Protein AF-A0A1E3XC35-F1 (afdb_monomer_lite)

Foldseek 3Di:
DCLVVPLVVLVVVCVVVVHDSVVSLVVLLVVLVVVLVVLVVVLVVLVVVLVVDDPVSNVVSVVVNVVSVVVNVVSVVNNVSSDPPVPPPPPPADPQLVVQLLPQQLQVQDPDGADVQWDFDLQDPDGPDGQWGADPQWIAGPPPGDIDHSLVSNCSNVVDDSSVSSVVRRD

InterPro domains:
  IPR002694 Zinc finger, CHC2-type [PF01807] (119-169)
  IPR002694 Zinc finger, CHC2-type [SM00400] (127-170)
  IPR036977 DNA Primase, CHC2-type zinc finger [G3DSA:3.90.580.10] (62-171)

pLDDT: mean 87.91, std 12.1, range [43.69, 97.62]

Structure (mmCIF, N/CA/C/O backbone):
data_AF-A0A1E3XC35-F1
#
_entry.id   AF-A0A1E3XC35-F1
#
loop_
_atom_site.group_PDB
_atom_site.id
_atom_site.type_symbol
_atom_site.label_atom_id
_atom_site.label_alt_id
_atom_site.label_comp_id
_atom_site.label_asym_id
_atom_site.label_entity_id
_atom_site.label_seq_id
_atom_site.pdbx_PDB_ins_code
_atom_site.Cartn_x
_atom_site.Cartn_y
_atom_site.Cartn_z
_atom_site.occupancy
_atom_site.B_iso_or_equiv
_atom_site.auth_seq_id
_atom_site.auth_comp_id
_atom_site.auth_asym_id
_atom_site.auth_atom_id
_atom_site.pdbx_PDB_model_num
ATOM 1 N N . MET A 1 1 ? -10.316 8.137 -9.274 1.00 43.69 1 MET A N 1
ATOM 2 C CA . MET A 1 1 ? -11.537 7.296 -9.225 1.00 43.69 1 MET A CA 1
ATOM 3 C C . MET A 1 1 ? -11.429 5.982 -10.016 1.00 43.69 1 MET A C 1
ATOM 5 O O . MET A 1 1 ? -12.245 5.108 -9.783 1.00 43.69 1 MET A O 1
ATOM 9 N N . VAL A 1 2 ? -10.417 5.789 -10.879 1.00 50.78 2 VAL A N 1
ATOM 10 C CA . VAL A 1 2 ? -10.251 4.582 -11.728 1.00 50.78 2 VAL A CA 1
ATOM 11 C C . VAL A 1 2 ? -9.620 3.383 -10.983 1.00 50.78 2 VAL A C 1
ATOM 13 O O . VAL A 1 2 ? -9.770 2.235 -11.374 1.00 50.78 2 VAL A O 1
ATOM 16 N N . THR A 1 3 ? -8.950 3.620 -9.854 1.00 48.69 3 THR A N 1
ATOM 17 C CA . THR A 1 3 ? -8.046 2.657 -9.195 1.00 48.69 3 THR A CA 1
ATOM 18 C C . THR A 1 3 ? -8.730 1.555 -8.379 1.00 48.69 3 THR A C 1
ATOM 20 O O . THR A 1 3 ? -8.241 0.432 -8.345 1.00 48.69 3 THR A O 1
ATOM 23 N N . ARG A 1 4 ? -9.884 1.833 -7.757 1.00 56.56 4 ARG A N 1
ATOM 24 C CA . ARG A 1 4 ? -10.685 0.824 -7.032 1.00 56.56 4 ARG A CA 1
ATOM 25 C C . ARG A 1 4 ? -11.419 -0.126 -7.988 1.00 56.56 4 ARG A C 1
ATOM 27 O O . ARG A 1 4 ? -11.852 -1.190 -7.578 1.00 56.56 4 ARG A O 1
ATOM 34 N N . TYR A 1 5 ? -11.536 0.250 -9.260 1.00 65.81 5 TYR A N 1
ATOM 35 C CA . TYR A 1 5 ? -12.304 -0.490 -10.254 1.00 65.81 5 TYR A CA 1
ATOM 36 C C . TYR A 1 5 ? -11.608 -1.787 -10.693 1.00 65.81 5 TYR A C 1
ATOM 38 O O . TYR A 1 5 ? -12.265 -2.810 -10.811 1.00 65.81 5 TYR A O 1
ATOM 46 N N . ILE A 1 6 ? -10.280 -1.780 -10.865 1.00 78.50 6 ILE A N 1
ATOM 47 C CA . ILE A 1 6 ? -9.547 -2.916 -11.455 1.00 78.50 6 ILE A CA 1
ATOM 48 C C . ILE A 1 6 ? -9.489 -4.123 -10.508 1.00 78.50 6 ILE A C 1
ATOM 50 O O . ILE A 1 6 ? -9.801 -5.237 -10.916 1.00 78.50 6 ILE A O 1
ATOM 54 N N . TYR A 1 7 ? -9.134 -3.915 -9.235 1.00 83.25 7 TYR A N 1
ATOM 55 C CA . TYR A 1 7 ? -9.101 -5.001 -8.246 1.00 83.25 7 TYR A CA 1
ATOM 56 C C . TYR A 1 7 ? -10.492 -5.602 -8.012 1.00 83.25 7 TYR A C 1
ATOM 58 O O . TYR A 1 7 ? -10.652 -6.819 -8.013 1.00 83.25 7 TYR A O 1
ATOM 66 N N . GLU A 1 8 ? -11.506 -4.748 -7.846 1.00 83.75 8 GLU A N 1
ATOM 67 C CA . GLU A 1 8 ? -12.885 -5.198 -7.641 1.00 83.75 8 GLU A CA 1
ATOM 68 C C . GLU A 1 8 ? -13.429 -5.933 -8.871 1.00 83.75 8 GLU A C 1
ATOM 70 O O . GLU A 1 8 ? -14.183 -6.891 -8.722 1.00 83.75 8 GLU A O 1
ATOM 75 N N . GLN A 1 9 ? -13.024 -5.533 -10.081 1.00 87.75 9 GLN A N 1
ATOM 76 C CA . GLN A 1 9 ? -13.383 -6.250 -11.301 1.00 87.75 9 GLN A CA 1
ATOM 77 C C . GLN A 1 9 ? -12.736 -7.636 -11.342 1.00 87.75 9 GLN A C 1
ATOM 79 O O . GLN A 1 9 ? -13.443 -8.618 -11.521 1.00 87.75 9 GLN A O 1
ATOM 84 N N . ILE A 1 10 ? -11.429 -7.739 -11.074 1.00 89.75 10 ILE A N 1
ATOM 85 C CA . ILE A 1 10 ? -10.726 -9.034 -11.025 1.00 89.75 10 ILE A CA 1
ATOM 86 C C . ILE A 1 10 ? -11.349 -9.955 -9.976 1.00 89.75 10 ILE A C 1
ATOM 88 O O . ILE A 1 10 ? -11.481 -11.152 -10.212 1.00 89.75 10 ILE A O 1
ATOM 92 N N . LYS A 1 11 ? -11.768 -9.403 -8.833 1.00 89.06 11 LYS A N 1
ATOM 93 C CA . LYS A 1 11 ? -12.472 -10.157 -7.798 1.00 89.06 11 LYS A CA 1
ATOM 94 C C . LYS A 1 11 ? -13.805 -10.715 -8.292 1.00 89.06 11 LYS A C 1
ATOM 96 O O . LYS A 1 11 ? -14.042 -11.909 -8.142 1.00 89.06 11 LYS A O 1
ATOM 101 N N . LYS A 1 12 ? -14.644 -9.877 -8.905 1.00 91.69 12 LYS A N 1
ATOM 102 C CA . LYS A 1 12 ? -15.927 -10.314 -9.480 1.00 91.69 12 LYS A CA 1
ATOM 103 C C . LYS A 1 12 ? -15.736 -11.363 -10.570 1.00 91.69 12 LYS A C 1
ATOM 105 O O . LYS A 1 12 ? -16.472 -12.344 -10.609 1.00 91.69 12 LYS A O 1
ATOM 110 N N . ASP A 1 13 ? -14.743 -11.168 -11.429 1.00 91.94 13 ASP A N 1
ATOM 111 C CA . ASP A 1 13 ? -14.453 -12.095 -12.518 1.00 91.94 13 ASP A CA 1
ATOM 112 C C . ASP A 1 13 ? -13.982 -13.442 -11.954 1.00 91.94 13 ASP A C 1
ATOM 114 O O . ASP A 1 13 ? -14.495 -14.482 -12.360 1.00 91.94 13 ASP A O 1
ATOM 118 N N . ALA A 1 14 ? -13.095 -13.431 -10.953 1.00 92.88 14 ALA A N 1
ATOM 119 C CA . ALA A 1 14 ? -12.633 -14.638 -10.270 1.00 92.88 14 ALA A CA 1
ATOM 120 C C . ALA A 1 14 ? -13.791 -15.423 -9.630 1.00 92.88 14 ALA A C 1
ATOM 122 O O . ALA A 1 14 ? -13.898 -16.633 -9.835 1.00 92.88 14 ALA A O 1
ATOM 123 N N . GLU A 1 15 ? -14.701 -14.729 -8.937 1.00 92.56 15 GLU A N 1
ATOM 124 C CA . GLU A 1 15 ? -15.926 -15.318 -8.379 1.00 92.56 15 GLU A CA 1
ATOM 125 C C . GLU A 1 15 ? -16.805 -15.932 -9.482 1.00 92.56 15 GLU A C 1
ATOM 127 O O . GLU A 1 15 ? -17.234 -17.081 -9.365 1.00 92.56 15 GLU A O 1
ATOM 132 N N . SER A 1 16 ? -17.022 -15.206 -10.586 1.00 95.19 16 SER A N 1
ATOM 133 C CA . SER A 1 16 ? -17.855 -15.667 -11.708 1.00 95.19 16 SER A CA 1
ATOM 134 C C . SER A 1 16 ? -17.275 -16.882 -12.439 1.00 95.19 16 SER A C 1
ATOM 136 O O . SER A 1 16 ? -18.018 -17.718 -12.948 1.00 95.19 16 SER A O 1
ATOM 138 N N . MET A 1 17 ? -15.947 -16.987 -12.472 1.00 93.50 17 MET A N 1
ATOM 139 C CA . MET A 1 17 ? -15.209 -18.071 -13.115 1.00 93.50 17 MET A CA 1
ATOM 140 C C . MET A 1 17 ? -14.911 -19.231 -12.156 1.00 93.50 17 MET A C 1
ATOM 142 O O . MET A 1 17 ? -14.274 -20.199 -12.566 1.00 93.50 17 MET A O 1
ATOM 146 N N . CYS A 1 18 ? -15.355 -19.141 -10.897 1.00 92.81 18 CYS A N 1
ATOM 147 C CA . CYS A 1 18 ? -15.073 -20.113 -9.840 1.00 92.81 18 CYS A CA 1
ATOM 148 C C . CYS A 1 18 ? -13.569 -20.407 -9.681 1.00 92.81 18 CYS A C 1
ATOM 150 O O . CYS A 1 18 ? -13.167 -21.560 -9.517 1.00 92.81 18 CYS A O 1
ATOM 152 N N . VAL A 1 19 ? -12.734 -19.366 -9.744 1.00 92.88 19 VAL A N 1
ATOM 153 C CA . VAL A 1 19 ? -11.282 -19.465 -9.533 1.00 92.88 19 VAL A CA 1
ATOM 154 C C . VAL A 1 19 ? -10.852 -18.687 -8.295 1.00 92.88 19 VAL A C 1
ATOM 156 O O . VAL A 1 19 ? -11.438 -17.667 -7.939 1.00 92.88 19 VAL A O 1
ATOM 159 N N . GLU A 1 20 ? -9.779 -19.149 -7.658 1.00 89.75 20 GLU A N 1
ATOM 160 C CA . GLU A 1 20 ? -9.198 -18.474 -6.498 1.00 89.75 20 GLU A CA 1
ATOM 161 C C . GLU A 1 20 ? -8.699 -17.065 -6.852 1.00 89.75 20 GLU A C 1
ATOM 163 O O . GLU A 1 20 ? -7.974 -16.868 -7.834 1.00 89.75 20 GLU A O 1
ATOM 168 N N . LEU A 1 21 ? -9.037 -16.078 -6.016 1.00 87.50 21 LEU A N 1
ATOM 169 C CA . LEU A 1 21 ? -8.678 -14.674 -6.243 1.00 87.50 21 LEU A CA 1
ATOM 170 C C . LEU A 1 21 ? -7.160 -14.467 -6.318 1.00 87.50 21 LEU A C 1
ATOM 172 O O . LEU A 1 21 ? -6.675 -13.752 -7.194 1.00 87.50 21 LEU A O 1
ATOM 176 N N . ASP A 1 22 ? -6.402 -15.120 -5.435 1.00 85.00 22 ASP A N 1
ATOM 177 C CA . ASP A 1 22 ? -4.939 -15.027 -5.428 1.00 85.00 22 ASP A CA 1
ATOM 178 C C . ASP A 1 22 ? -4.341 -15.561 -6.739 1.00 85.00 22 ASP A C 1
ATOM 180 O O . ASP A 1 22 ? -3.419 -14.962 -7.299 1.00 85.00 22 ASP A O 1
ATOM 184 N N . TRP A 1 23 ? -4.915 -16.639 -7.283 1.00 86.75 23 TRP A N 1
ATOM 185 C CA . TRP A 1 23 ? -4.516 -17.179 -8.580 1.00 86.75 23 TRP A CA 1
ATOM 186 C C . TRP A 1 23 ? -4.838 -16.203 -9.719 1.00 86.75 23 TRP A C 1
ATOM 188 O O . TRP A 1 23 ? -3.980 -15.948 -10.567 1.00 86.75 23 TRP A O 1
ATOM 198 N N . ALA A 1 24 ? -6.034 -15.608 -9.725 1.00 91.50 24 ALA A N 1
ATOM 199 C CA . ALA A 1 24 ? -6.443 -14.638 -10.743 1.00 91.50 24 ALA A CA 1
ATOM 200 C C . ALA A 1 24 ? -5.556 -13.377 -10.732 1.00 91.50 24 ALA A C 1
ATOM 202 O O . ALA A 1 24 ? -5.122 -12.901 -11.786 1.00 91.50 24 ALA A O 1
ATOM 203 N N . ILE A 1 25 ? -5.218 -12.875 -9.540 1.00 89.88 25 ILE A N 1
ATOM 204 C CA . ILE A 1 25 ? -4.298 -11.745 -9.355 1.00 89.88 25 ILE A CA 1
ATOM 205 C C . ILE A 1 25 ? -2.910 -12.082 -9.902 1.00 89.88 25 ILE A C 1
ATOM 207 O O . ILE A 1 25 ? -2.331 -11.281 -10.642 1.00 89.88 25 ILE A O 1
ATOM 211 N N . GLU A 1 26 ? -2.372 -13.258 -9.578 1.00 89.56 26 GLU A N 1
ATOM 212 C CA . GLU A 1 26 ? -1.048 -13.669 -10.053 1.00 89.56 26 GLU A CA 1
ATOM 213 C C . GLU A 1 26 ? -1.012 -13.826 -11.581 1.00 89.56 26 GLU A C 1
ATOM 215 O O . GLU A 1 26 ? -0.056 -13.409 -12.244 1.00 89.56 26 GLU A O 1
ATOM 220 N N . ARG A 1 27 ? -2.097 -14.329 -12.181 1.00 93.44 27 ARG A N 1
ATOM 221 C CA . ARG A 1 27 ? -2.237 -14.397 -13.644 1.00 93.44 27 ARG A CA 1
ATOM 222 C C . ARG A 1 27 ? -2.274 -13.017 -14.281 1.00 93.44 27 ARG A C 1
ATOM 224 O O . ARG A 1 27 ? -1.596 -12.804 -15.288 1.00 93.44 27 ARG A O 1
ATOM 231 N N . ARG A 1 28 ? -2.989 -12.058 -13.687 1.00 93.19 28 ARG A N 1
ATOM 232 C CA . ARG A 1 28 ? -2.994 -10.674 -14.177 1.00 93.19 28 ARG A CA 1
ATOM 233 C C . ARG A 1 28 ? -1.611 -10.034 -14.070 1.00 93.19 28 ARG A C 1
ATOM 235 O O . ARG A 1 28 ? -1.185 -9.369 -15.009 1.00 93.19 28 ARG A O 1
ATOM 242 N N . ARG A 1 29 ? -0.879 -10.269 -12.980 1.00 92.00 29 ARG A N 1
ATOM 243 C CA . ARG A 1 29 ? 0.508 -9.793 -12.832 1.00 92.00 29 ARG A CA 1
ATOM 244 C C . ARG A 1 29 ? 1.424 -10.360 -13.902 1.00 92.00 29 ARG A C 1
ATOM 246 O O . ARG A 1 29 ? 2.135 -9.595 -14.542 1.00 92.00 29 ARG A O 1
ATOM 253 N N . THR A 1 30 ? 1.340 -11.667 -14.134 1.00 94.38 30 THR A N 1
ATOM 254 C CA . THR A 1 30 ? 2.095 -12.342 -15.197 1.00 94.38 30 THR A CA 1
ATOM 255 C C . THR A 1 30 ? 1.786 -11.727 -16.564 1.00 94.38 30 THR A C 1
ATOM 257 O O . THR A 1 30 ? 2.692 -11.447 -17.345 1.00 94.38 30 THR A O 1
ATOM 260 N N . TYR A 1 31 ? 0.506 -11.466 -16.851 1.00 95.38 31 TYR A N 1
ATOM 261 C CA . TYR A 1 31 ? 0.098 -10.784 -18.077 1.00 95.38 31 TYR A CA 1
ATOM 262 C C . TYR A 1 31 ? 0.734 -9.391 -18.197 1.00 95.38 31 TYR A C 1
ATOM 264 O O . TYR A 1 31 ? 1.329 -9.086 -19.228 1.00 95.38 31 TYR A O 1
ATOM 272 N N . LEU A 1 32 ? 0.646 -8.567 -17.149 1.00 95.06 32 LEU A N 1
ATOM 273 C CA . LEU A 1 32 ? 1.215 -7.218 -17.144 1.00 95.06 32 LEU A CA 1
ATOM 274 C C . LEU A 1 32 ? 2.736 -7.240 -17.327 1.00 95.06 32 LEU A C 1
ATOM 276 O O . LEU A 1 32 ? 3.258 -6.432 -18.087 1.00 95.06 32 LEU A O 1
ATOM 280 N N . ASP A 1 33 ? 3.440 -8.191 -16.711 1.00 95.44 33 ASP A N 1
ATOM 281 C CA . ASP A 1 33 ? 4.886 -8.358 -16.896 1.00 95.44 33 ASP A CA 1
ATOM 282 C C . ASP A 1 33 ? 5.258 -8.658 -18.344 1.00 95.44 33 ASP A C 1
ATOM 284 O O . ASP A 1 33 ? 6.176 -8.044 -18.894 1.00 95.44 33 ASP A O 1
ATOM 288 N N . ASN A 1 34 ? 4.498 -9.538 -18.994 1.00 97.50 34 ASN A N 1
ATOM 289 C CA . ASN A 1 34 ? 4.699 -9.837 -20.406 1.00 97.50 34 ASN A CA 1
ATOM 290 C C . ASN A 1 34 ? 4.445 -8.604 -21.288 1.00 97.50 34 ASN A C 1
ATOM 292 O O . ASN A 1 34 ? 5.221 -8.343 -22.208 1.00 97.50 34 ASN A O 1
ATOM 296 N N . GLN A 1 35 ? 3.404 -7.816 -20.994 1.00 97.62 35 GLN A N 1
ATOM 297 C CA . GLN A 1 35 ? 3.115 -6.580 -21.730 1.00 97.62 35 GLN A CA 1
ATOM 298 C C . GLN A 1 35 ? 4.210 -5.525 -21.536 1.00 97.62 35 GLN A C 1
ATOM 300 O O . GLN A 1 35 ? 4.688 -4.949 -22.511 1.00 97.62 35 GLN A O 1
ATOM 305 N N . ILE A 1 36 ? 4.671 -5.317 -20.300 1.00 97.25 36 ILE A N 1
ATOM 306 C CA . ILE A 1 36 ? 5.778 -4.403 -19.989 1.00 97.25 36 ILE A CA 1
ATOM 307 C C . ILE A 1 36 ? 7.043 -4.829 -20.740 1.00 97.25 36 ILE A C 1
ATOM 309 O O . ILE A 1 36 ? 7.706 -3.991 -21.354 1.00 97.25 36 ILE A O 1
ATOM 313 N N . GLY A 1 37 ? 7.368 -6.125 -20.727 1.00 97.25 37 GLY A N 1
ATOM 314 C CA . GLY A 1 37 ? 8.498 -6.678 -21.472 1.00 97.25 37 GLY A CA 1
ATOM 315 C C . GLY A 1 37 ? 8.390 -6.412 -22.975 1.00 97.25 37 GLY A C 1
ATOM 316 O O . GLY A 1 37 ? 9.347 -5.930 -23.585 1.00 97.25 37 GLY A O 1
ATOM 317 N N . HIS A 1 38 ? 7.211 -6.643 -23.560 1.00 97.12 38 HIS A N 1
ATOM 318 C CA . HIS A 1 38 ? 6.940 -6.361 -24.970 1.00 97.12 38 HIS A CA 1
ATOM 319 C C . HIS A 1 38 ? 7.128 -4.874 -25.312 1.00 97.12 38 HIS A C 1
ATOM 321 O O . HIS A 1 38 ? 7.868 -4.543 -26.243 1.00 97.12 38 HIS A O 1
ATOM 327 N N . CYS A 1 39 ? 6.531 -3.970 -24.529 1.00 96.62 39 CYS A N 1
ATOM 328 C CA . CYS A 1 39 ? 6.656 -2.525 -24.724 1.00 96.62 39 CYS A CA 1
ATOM 329 C C . CYS A 1 39 ? 8.109 -2.049 -24.592 1.00 96.62 39 CYS A C 1
ATOM 331 O O . CYS A 1 39 ? 8.576 -1.266 -25.419 1.00 96.62 39 CYS A O 1
ATOM 333 N N . LYS A 1 40 ? 8.860 -2.558 -23.605 1.00 97.50 40 LYS A N 1
ATOM 334 C CA . LYS A 1 40 ? 10.294 -2.254 -23.440 1.00 97.50 40 LYS A CA 1
ATOM 335 C C . LYS A 1 40 ? 11.112 -2.730 -24.646 1.00 97.50 40 LYS A C 1
ATOM 337 O O . LYS A 1 40 ? 12.010 -2.014 -25.088 1.00 97.50 40 LYS A O 1
ATOM 342 N N . GLY A 1 41 ? 10.768 -3.886 -25.218 1.00 97.00 41 GLY A N 1
ATOM 343 C CA . GLY A 1 41 ? 11.342 -4.375 -26.473 1.00 97.00 41 GLY A CA 1
ATOM 344 C C . GLY A 1 41 ? 11.110 -3.408 -27.637 1.00 97.00 41 GLY A C 1
ATOM 345 O O . GLY A 1 41 ? 12.070 -2.964 -28.265 1.00 97.00 41 GLY A O 1
ATOM 346 N N . LYS A 1 42 ? 9.857 -2.991 -27.860 1.00 95.44 42 LYS A N 1
ATOM 347 C CA . LYS A 1 42 ? 9.502 -2.011 -28.905 1.00 95.44 42 LYS A CA 1
ATOM 348 C C . LYS A 1 42 ? 10.165 -0.654 -28.716 1.00 95.44 42 LYS A C 1
ATOM 350 O O . LYS A 1 42 ? 10.657 -0.067 -29.678 1.00 95.44 42 LYS A O 1
ATOM 355 N N . LYS A 1 43 ? 10.261 -0.185 -27.474 1.00 95.62 43 LYS A N 1
ATOM 356 C CA . LYS A 1 43 ? 10.982 1.045 -27.146 1.00 95.62 43 LYS A CA 1
ATOM 357 C C . LYS A 1 43 ? 12.467 0.943 -27.517 1.00 95.62 43 LYS A C 1
ATOM 359 O O . LYS A 1 43 ? 13.019 1.876 -28.091 1.00 95.62 43 LYS A O 1
ATOM 364 N N . LYS A 1 44 ? 13.111 -0.193 -27.233 1.00 95.56 44 LYS A N 1
ATOM 365 C CA . LYS A 1 44 ? 14.519 -0.439 -27.583 1.00 95.56 44 LYS A CA 1
ATOM 366 C C . LYS A 1 44 ? 14.748 -0.485 -29.099 1.00 95.56 44 LYS A C 1
ATOM 368 O O . LYS A 1 44 ? 15.754 0.044 -29.571 1.00 95.56 44 LYS A O 1
ATOM 373 N N . GLU A 1 45 ? 13.823 -1.077 -29.855 1.00 93.75 45 GLU A N 1
ATOM 374 C CA . GLU A 1 45 ? 13.847 -1.043 -31.327 1.00 93.75 45 GLU A CA 1
ATOM 375 C C . GLU A 1 45 ? 13.810 0.412 -31.829 1.00 93.75 45 GLU A C 1
ATOM 377 O O . GLU A 1 45 ? 14.712 0.835 -32.549 1.00 93.75 45 GLU A O 1
ATOM 382 N N . LEU A 1 46 ? 12.846 1.215 -31.362 1.00 92.75 46 LEU A N 1
ATOM 383 C CA . LEU A 1 46 ? 12.725 2.642 -31.705 1.00 92.75 46 LEU A CA 1
ATOM 384 C C . LEU A 1 46 ? 13.961 3.466 -31.348 1.00 92.75 46 LEU A C 1
ATOM 386 O O . LEU A 1 46 ? 14.415 4.279 -32.150 1.00 92.75 46 LEU A O 1
ATOM 390 N N . PHE A 1 47 ? 14.542 3.221 -30.177 1.00 92.06 47 PHE A N 1
ATOM 391 C CA . PHE A 1 47 ? 15.763 3.900 -29.755 1.00 92.06 47 PHE A CA 1
ATOM 392 C C . PHE A 1 47 ? 16.949 3.597 -30.684 1.00 92.06 47 PHE A C 1
ATOM 394 O O . PHE A 1 47 ? 17.806 4.448 -30.897 1.00 92.06 47 PHE A O 1
ATOM 401 N N . THR A 1 48 ? 16.985 2.400 -31.276 1.00 93.06 48 THR A N 1
ATOM 402 C CA . THR A 1 48 ? 18.020 2.017 -32.248 1.00 93.06 48 THR A CA 1
ATOM 403 C C . THR A 1 48 ? 17.846 2.765 -33.573 1.00 93.06 48 THR A C 1
ATOM 405 O O . THR A 1 48 ? 18.834 3.176 -34.178 1.00 93.06 48 THR A O 1
ATOM 408 N N . TYR A 1 49 ? 16.602 2.988 -34.009 1.00 91.31 49 TYR A N 1
ATOM 409 C CA . TYR A 1 49 ? 16.306 3.778 -35.210 1.00 91.31 49 TYR A CA 1
ATOM 410 C C . TYR A 1 49 ? 16.656 5.261 -35.041 1.00 91.31 49 TYR A C 1
ATOM 412 O O . TYR A 1 49 ? 17.156 5.870 -35.983 1.00 91.31 49 TYR A O 1
ATOM 420 N N . LEU A 1 50 ? 16.483 5.812 -33.834 1.00 91.25 50 LEU A N 1
ATOM 421 C CA . LEU A 1 50 ? 16.810 7.209 -33.521 1.00 91.25 50 LEU A CA 1
ATOM 422 C C . LEU A 1 50 ? 18.281 7.562 -33.803 1.00 91.25 50 LEU A C 1
ATOM 424 O O . LEU A 1 50 ? 18.589 8.682 -34.189 1.00 91.25 50 LEU A O 1
ATOM 428 N N . ALA A 1 51 ? 19.207 6.613 -33.636 1.00 85.94 51 ALA A N 1
ATOM 429 C CA . ALA A 1 51 ? 20.633 6.859 -33.862 1.00 85.94 51 ALA A CA 1
ATOM 430 C C . ALA A 1 51 ? 20.984 7.157 -35.333 1.00 85.94 51 ALA A C 1
ATOM 432 O O . ALA A 1 51 ? 22.026 7.750 -35.597 1.00 85.94 51 ALA A O 1
ATOM 433 N N . ASN A 1 52 ? 20.130 6.744 -36.277 1.00 89.81 52 ASN A N 1
ATOM 434 C CA . ASN A 1 52 ? 20.348 6.893 -37.719 1.00 89.81 52 ASN A CA 1
ATOM 435 C C . ASN A 1 52 ? 19.287 7.775 -38.399 1.00 89.81 52 ASN A C 1
ATOM 437 O O . ASN A 1 52 ? 19.254 7.843 -39.627 1.00 89.81 52 ASN A O 1
ATOM 441 N N . SER A 1 53 ? 18.398 8.409 -37.631 1.00 89.12 53 SER A N 1
ATOM 442 C CA . SER A 1 53 ? 17.299 9.213 -38.170 1.00 89.12 53 SER A CA 1
ATOM 443 C C . SER A 1 53 ? 17.732 10.638 -38.505 1.00 89.12 53 SER A C 1
ATOM 445 O O . SER A 1 53 ? 18.579 11.214 -37.819 1.00 89.12 53 SER A O 1
ATOM 447 N N . ASN A 1 54 ? 17.097 11.243 -39.510 1.00 93.12 54 ASN A N 1
ATOM 448 C CA . ASN A 1 54 ? 17.188 12.693 -39.715 1.00 93.12 54 ASN A CA 1
ATOM 449 C C . ASN A 1 54 ? 16.363 13.470 -38.666 1.00 93.12 54 ASN A C 1
ATOM 451 O O . ASN A 1 54 ? 15.687 12.877 -37.830 1.00 93.12 54 ASN A O 1
ATOM 455 N N . GLU A 1 55 ? 16.426 14.803 -38.697 1.00 88.25 55 GLU A N 1
ATOM 456 C CA . GLU A 1 55 ? 15.793 15.676 -37.694 1.00 88.25 55 GLU A CA 1
ATOM 457 C C . GLU A 1 55 ? 14.275 15.444 -37.561 1.00 88.25 55 GLU A C 1
ATOM 459 O O . GLU A 1 55 ? 13.779 15.221 -36.457 1.00 88.25 55 GLU A O 1
ATOM 464 N N . LEU A 1 56 ? 13.546 15.397 -38.683 1.00 85.44 56 LEU A N 1
ATOM 465 C CA . LEU A 1 56 ? 12.090 15.204 -38.692 1.00 85.44 56 LEU A CA 1
ATOM 466 C C . LEU A 1 56 ? 11.689 13.791 -38.236 1.00 85.44 56 LEU A C 1
ATOM 468 O O . LEU A 1 56 ? 10.737 13.615 -37.473 1.00 85.44 56 LEU A O 1
ATOM 472 N N . GLU A 1 57 ? 12.416 12.772 -38.693 1.00 89.69 57 GLU A N 1
ATOM 473 C CA . GLU A 1 57 ? 12.224 11.387 -38.251 1.00 89.69 57 GLU A CA 1
ATOM 474 C C . GLU A 1 57 ? 12.519 11.230 -36.756 1.00 89.69 57 GLU A C 1
ATOM 476 O O . GLU A 1 57 ? 11.786 10.534 -36.050 1.00 89.69 57 GLU A O 1
ATOM 481 N N . GLY A 1 58 ? 13.550 11.916 -36.261 1.00 90.50 58 GLY A N 1
ATOM 482 C CA . GLY A 1 58 ? 13.941 11.911 -34.859 1.00 90.50 58 GLY A CA 1
ATOM 483 C C . GLY A 1 58 ? 12.828 12.422 -33.947 1.00 90.50 58 GLY A C 1
ATOM 484 O O . GLY A 1 58 ? 12.517 11.772 -32.948 1.00 90.50 58 GLY A O 1
ATOM 485 N N . GLU A 1 59 ? 12.159 13.521 -34.307 1.00 92.69 59 GLU A N 1
ATOM 486 C CA . GLU A 1 59 ? 11.0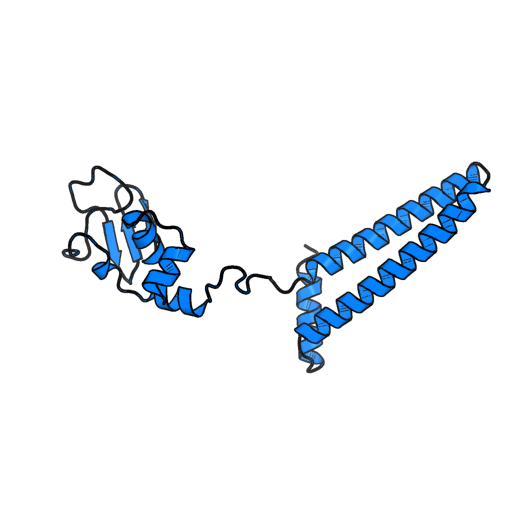26 14.043 -33.528 1.00 92.69 59 GLU A CA 1
ATOM 487 C C . GLU A 1 59 ? 9.856 13.051 -33.443 1.00 92.69 59 GLU A C 1
ATOM 489 O O . GLU A 1 59 ? 9.285 12.835 -32.366 1.00 92.69 59 GLU A O 1
ATOM 494 N N . LEU A 1 60 ? 9.514 12.399 -34.559 1.00 91.94 60 LEU A N 1
ATOM 495 C CA . LEU A 1 60 ? 8.460 11.380 -34.592 1.00 91.94 60 LEU A CA 1
ATOM 496 C C . LEU A 1 60 ? 8.824 10.164 -33.732 1.00 91.94 60 LEU A C 1
ATOM 498 O O . LEU A 1 60 ? 7.974 9.647 -32.998 1.00 91.94 60 LEU A O 1
ATOM 502 N N . ILE A 1 61 ? 10.085 9.731 -33.777 1.00 93.12 61 ILE A N 1
ATOM 503 C CA . ILE A 1 61 ? 10.584 8.626 -32.954 1.00 93.12 61 ILE A CA 1
ATOM 504 C C . ILE A 1 61 ? 10.550 9.005 -31.469 1.00 93.12 61 ILE A C 1
ATOM 506 O O . ILE A 1 61 ? 10.071 8.211 -30.660 1.00 93.12 61 ILE A O 1
ATOM 510 N N . ILE A 1 62 ? 10.978 10.215 -31.097 1.00 94.44 62 ILE A N 1
ATOM 511 C CA . ILE A 1 62 ? 10.923 10.716 -29.712 1.00 94.44 62 ILE A CA 1
ATOM 512 C C . ILE A 1 62 ? 9.484 10.722 -29.192 1.00 94.44 62 ILE A C 1
ATOM 514 O O . ILE A 1 62 ? 9.227 10.267 -28.074 1.00 94.44 62 ILE A O 1
ATOM 518 N N . LYS A 1 63 ? 8.524 11.173 -30.006 1.00 94.69 63 LYS A N 1
ATOM 519 C CA . LYS A 1 63 ? 7.103 11.096 -29.652 1.00 94.69 63 LYS A CA 1
ATOM 520 C C . LYS A 1 63 ? 6.671 9.649 -29.391 1.00 94.69 63 LYS A C 1
ATOM 522 O O . LYS A 1 63 ? 6.070 9.381 -28.354 1.00 94.69 63 LYS A O 1
ATOM 527 N N . GLY A 1 64 ? 7.041 8.719 -30.271 1.00 93.81 64 GLY A N 1
ATOM 528 C CA . GLY A 1 64 ? 6.760 7.293 -30.090 1.00 93.81 64 GLY A CA 1
ATOM 529 C C . GLY A 1 64 ? 7.391 6.703 -28.822 1.00 93.81 64 GLY A C 1
ATOM 530 O O . GLY A 1 64 ? 6.746 5.926 -28.121 1.00 93.81 64 GLY A O 1
ATOM 531 N N . LEU A 1 65 ? 8.624 7.093 -28.479 1.00 95.00 65 LEU A N 1
ATOM 532 C CA . LEU A 1 65 ? 9.289 6.680 -27.236 1.00 95.00 65 LEU A CA 1
ATOM 533 C C . LEU A 1 65 ? 8.508 7.142 -25.997 1.00 95.00 65 LEU A C 1
ATOM 535 O O . LEU A 1 65 ? 8.305 6.343 -25.082 1.00 95.00 65 LEU A O 1
ATOM 539 N N . ASN A 1 66 ? 8.029 8.389 -25.997 1.00 95.31 66 ASN A N 1
ATOM 540 C CA . ASN A 1 66 ? 7.215 8.940 -24.911 1.00 95.31 66 ASN A CA 1
ATOM 541 C C . ASN A 1 66 ? 5.856 8.234 -24.784 1.00 95.31 66 ASN A C 1
ATOM 543 O O . ASN A 1 66 ? 5.364 8.027 -23.674 1.00 95.31 66 ASN A O 1
ATOM 547 N N . ASP A 1 67 ? 5.240 7.856 -25.905 1.00 95.38 67 ASP A N 1
ATOM 548 C CA . ASP A 1 67 ? 3.985 7.102 -25.893 1.00 95.38 67 ASP A CA 1
ATOM 549 C C . ASP A 1 67 ? 4.187 5.704 -25.286 1.00 95.38 67 ASP A C 1
ATOM 551 O O . ASP A 1 67 ? 3.389 5.274 -24.448 1.00 95.38 67 ASP A O 1
ATOM 555 N N . TRP A 1 68 ? 5.294 5.026 -25.610 1.00 96.50 68 TRP A N 1
ATOM 556 C CA . TRP A 1 68 ? 5.645 3.759 -24.961 1.00 96.50 68 TRP A CA 1
ATOM 557 C C . TRP A 1 68 ? 5.921 3.908 -23.467 1.00 96.50 68 TRP A C 1
ATOM 559 O O . TRP A 1 68 ? 5.514 3.033 -22.701 1.00 96.50 68 TRP A O 1
ATOM 569 N N . ASP A 1 69 ? 6.564 4.996 -23.040 1.00 95.88 69 ASP A N 1
ATOM 570 C CA . ASP A 1 69 ? 6.789 5.264 -21.616 1.00 95.88 69 ASP A CA 1
ATOM 571 C C . ASP A 1 69 ? 5.481 5.385 -20.843 1.00 95.88 69 ASP A C 1
ATOM 573 O O . ASP A 1 69 ? 5.317 4.718 -19.822 1.00 95.88 69 ASP A O 1
ATOM 577 N N . LYS A 1 70 ? 4.508 6.130 -21.373 1.00 95.69 70 LYS A N 1
ATOM 578 C CA . LYS A 1 70 ? 3.175 6.234 -20.760 1.00 95.69 70 LYS A CA 1
ATOM 579 C C . LYS A 1 70 ? 2.479 4.878 -20.661 1.00 95.69 70 LYS A C 1
ATOM 581 O O . LYS A 1 70 ? 1.822 4.587 -19.665 1.00 95.69 70 LYS A O 1
ATOM 586 N N . ILE A 1 71 ? 2.596 4.038 -21.691 1.00 95.12 71 ILE A N 1
ATOM 587 C CA . ILE A 1 71 ? 1.996 2.695 -21.688 1.00 95.12 71 ILE A CA 1
ATOM 588 C C . ILE A 1 71 ? 2.650 1.815 -20.615 1.00 95.12 71 ILE A C 1
ATOM 590 O O . ILE A 1 71 ? 1.943 1.163 -19.845 1.00 95.12 71 ILE A O 1
ATOM 594 N N . ILE A 1 72 ? 3.984 1.814 -20.540 1.00 96.62 72 ILE A N 1
ATOM 595 C CA . ILE A 1 72 ? 4.736 1.059 -19.529 1.00 96.62 72 ILE A CA 1
ATOM 596 C C . ILE A 1 72 ? 4.363 1.535 -18.125 1.00 96.62 72 ILE A C 1
ATOM 598 O O . ILE A 1 72 ? 4.050 0.703 -17.274 1.00 96.62 72 ILE A O 1
ATOM 602 N N . GLU A 1 73 ? 4.339 2.848 -17.899 1.00 95.38 73 GLU A N 1
ATOM 603 C CA . GLU A 1 73 ? 3.968 3.449 -16.618 1.00 95.38 73 GLU A CA 1
ATOM 604 C C . GLU A 1 73 ? 2.562 3.014 -16.191 1.00 95.38 73 GLU A C 1
ATOM 606 O O . GLU A 1 73 ? 2.371 2.570 -15.060 1.00 95.38 73 GLU A O 1
ATOM 611 N N . ASN A 1 74 ? 1.586 3.038 -17.102 1.00 93.06 74 ASN A N 1
ATOM 612 C CA . ASN A 1 74 ? 0.225 2.588 -16.806 1.00 93.06 74 ASN A CA 1
ATOM 613 C C . ASN A 1 74 ? 0.175 1.115 -16.369 1.00 93.06 74 ASN A C 1
ATOM 615 O O . ASN A 1 74 ? -0.516 0.787 -15.401 1.00 93.06 74 ASN A O 1
ATOM 619 N N . TYR A 1 75 ? 0.920 0.228 -17.036 1.00 94.50 75 TYR A N 1
ATOM 620 C CA . TYR A 1 75 ? 0.996 -1.180 -16.637 1.00 94.50 75 TYR A CA 1
ATOM 621 C C . TYR A 1 75 ? 1.722 -1.380 -15.303 1.00 94.50 75 TYR A C 1
ATOM 623 O O . TYR A 1 75 ? 1.290 -2.203 -14.493 1.00 94.50 75 TYR A O 1
ATOM 631 N N . GLU A 1 76 ? 2.798 -0.635 -15.043 1.00 93.56 76 GLU A N 1
ATOM 632 C CA . GLU A 1 76 ? 3.527 -0.684 -13.770 1.00 93.56 76 GLU A CA 1
ATOM 633 C C . GLU A 1 76 ? 2.655 -0.173 -12.612 1.00 93.56 76 GLU A C 1
ATOM 635 O O . GLU A 1 76 ? 2.589 -0.817 -11.557 1.00 93.56 76 GLU A O 1
ATOM 640 N N . ILE A 1 77 ? 1.908 0.916 -12.827 1.00 89.69 77 ILE A N 1
ATOM 641 C CA . ILE A 1 77 ? 0.910 1.429 -11.883 1.00 89.69 77 ILE A CA 1
ATOM 642 C C . ILE A 1 77 ? -0.146 0.360 -11.621 1.00 89.69 77 ILE A C 1
ATOM 644 O O . ILE A 1 77 ? -0.359 0.009 -10.460 1.00 89.69 77 ILE A O 1
ATOM 648 N N . GLU A 1 78 ? -0.771 -0.204 -12.656 1.00 90.31 78 GLU A N 1
ATOM 649 C CA . GLU A 1 78 ? -1.778 -1.253 -12.484 1.00 90.31 78 GLU A CA 1
ATOM 650 C C . GLU A 1 78 ? -1.216 -2.426 -11.670 1.00 90.31 78 GLU A C 1
ATOM 652 O O . GLU A 1 78 ? -1.788 -2.799 -10.644 1.00 90.31 78 GLU A O 1
ATOM 657 N N . LYS A 1 79 ? -0.043 -2.946 -12.050 1.00 89.62 79 LYS A N 1
ATOM 658 C CA . LYS A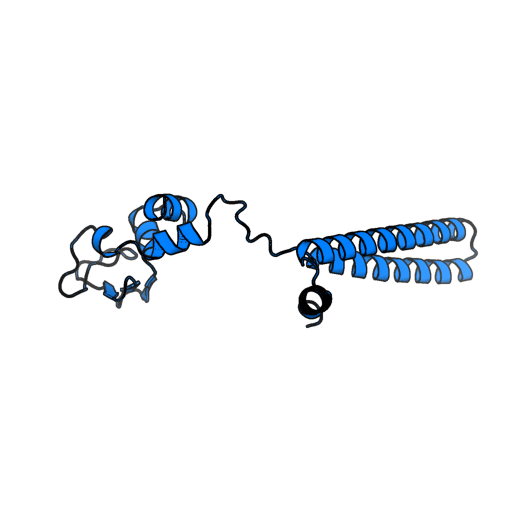 1 79 ? 0.627 -4.047 -11.345 1.00 89.62 79 LYS A CA 1
ATOM 659 C C . LYS A 1 79 ? 0.874 -3.714 -9.872 1.00 89.62 79 LYS A C 1
ATOM 661 O O . LYS A 1 79 ? 0.682 -4.570 -9.006 1.00 89.62 79 LYS A O 1
ATOM 666 N N . SER A 1 80 ? 1.282 -2.480 -9.572 1.00 86.19 80 SER A N 1
ATOM 667 C CA . SER A 1 80 ? 1.513 -2.011 -8.200 1.00 86.19 80 SER A CA 1
ATOM 668 C C . SER A 1 80 ? 0.235 -1.981 -7.355 1.00 86.19 80 SER A C 1
ATOM 670 O O . SER A 1 80 ? 0.299 -2.198 -6.141 1.00 86.19 80 SER A O 1
ATOM 672 N N . LEU A 1 81 ? -0.911 -1.754 -8.001 1.00 82.06 81 LEU A N 1
ATOM 673 C CA . LEU A 1 81 ? -2.234 -1.683 -7.387 1.00 82.06 81 LEU A CA 1
ATOM 674 C C . LEU A 1 81 ? -2.879 -3.065 -7.221 1.00 82.06 81 LEU A C 1
ATOM 676 O O . LEU A 1 81 ? -3.711 -3.236 -6.337 1.00 82.06 81 LEU A O 1
ATOM 680 N N . LEU A 1 82 ? -2.431 -4.080 -7.968 1.00 84.50 82 LEU A N 1
ATOM 681 C CA . LEU A 1 82 ? -2.791 -5.495 -7.768 1.00 84.50 82 LEU A CA 1
ATOM 682 C C . LEU A 1 82 ? -2.157 -6.113 -6.513 1.00 84.50 82 LEU A C 1
ATOM 684 O O . LEU A 1 82 ? -2.002 -7.333 -6.412 1.00 84.50 82 LEU A O 1
ATOM 688 N N . LYS A 1 83 ? -1.699 -5.308 -5.554 1.00 66.94 83 LYS A N 1
ATOM 689 C CA . LYS A 1 83 ? -1.287 -5.828 -4.254 1.00 66.94 83 LYS A CA 1
ATOM 690 C C . LYS A 1 83 ? -2.544 -6.340 -3.547 1.00 66.94 83 LYS A C 1
ATOM 692 O O . LYS A 1 83 ? -3.410 -5.517 -3.252 1.00 66.94 83 LYS A O 1
ATOM 697 N N . PRO A 1 84 ? -2.643 -7.643 -3.205 1.00 57.75 84 PRO A N 1
ATOM 698 C CA . PRO A 1 84 ? -3.525 -8.001 -2.107 1.00 57.75 84 PRO A CA 1
ATOM 699 C C . PRO A 1 84 ? -3.067 -7.130 -0.946 1.00 57.75 84 PRO A C 1
ATOM 701 O O . PRO A 1 84 ? -1.857 -6.990 -0.728 1.00 57.75 84 PRO A O 1
ATOM 704 N N . ASN A 1 85 ? -4.010 -6.451 -0.299 1.00 47.88 85 ASN A N 1
ATOM 705 C CA . ASN A 1 85 ? -3.723 -5.574 0.820 1.00 47.88 85 ASN A CA 1
ATOM 706 C C . ASN A 1 85 ? -2.782 -6.337 1.766 1.00 47.88 85 ASN A C 1
ATOM 708 O O . ASN A 1 85 ? -3.203 -7.284 2.431 1.00 47.88 85 ASN A O 1
ATOM 712 N N . LYS A 1 86 ? -1.487 -5.985 1.787 1.00 47.72 86 LYS A N 1
ATOM 713 C CA . LYS A 1 86 ? -0.502 -6.536 2.727 1.00 47.72 86 LYS A CA 1
ATOM 714 C C . LYS A 1 86 ? -0.761 -5.921 4.109 1.00 47.72 86 LYS A C 1
ATOM 716 O O . LYS A 1 86 ? 0.149 -5.462 4.776 1.00 47.72 86 LYS A O 1
ATOM 721 N N . ASN A 1 87 ? -2.017 -5.965 4.535 1.00 44.38 87 ASN A N 1
ATOM 722 C CA . ASN A 1 87 ? -2.439 -5.977 5.922 1.00 44.38 87 ASN A CA 1
ATOM 723 C C . ASN A 1 87 ? -2.691 -7.425 6.371 1.00 44.38 87 ASN A C 1
ATOM 725 O O . ASN A 1 87 ? -3.497 -7.671 7.250 1.00 44.38 87 ASN A O 1
ATOM 729 N N . LYS A 1 88 ? -1.987 -8.406 5.792 1.00 47.59 88 LYS A N 1
ATOM 730 C CA . LYS A 1 88 ? -1.701 -9.657 6.500 1.00 47.59 88 LYS A CA 1
ATOM 731 C C . LYS A 1 88 ? -0.327 -9.524 7.156 1.00 47.59 88 LYS A C 1
ATOM 733 O O . LYS A 1 88 ? 0.695 -9.910 6.600 1.00 47.59 88 LYS A O 1
ATOM 738 N N . ASN A 1 89 ? -0.335 -8.905 8.333 1.00 48.78 89 ASN A N 1
ATOM 739 C CA . ASN A 1 89 ? 0.484 -9.286 9.485 1.00 48.78 89 ASN A CA 1
ATOM 740 C C . ASN A 1 89 ? 1.997 -9.439 9.264 1.00 48.78 89 ASN A C 1
ATOM 742 O O . ASN A 1 89 ? 2.595 -10.378 9.785 1.00 48.78 89 ASN A O 1
ATOM 746 N N . SER A 1 90 ? 2.673 -8.474 8.632 1.00 47.62 90 SER A N 1
ATOM 747 C CA . SER A 1 90 ? 4.145 -8.401 8.733 1.00 47.62 90 SER A CA 1
ATOM 748 C C . SER A 1 90 ? 4.633 -8.123 10.166 1.00 47.62 90 SER A C 1
ATOM 750 O O . SER A 1 90 ? 5.824 -8.204 10.446 1.00 47.62 90 SER A O 1
ATOM 752 N N . ASN A 1 91 ? 3.718 -7.813 11.091 1.00 53.91 91 ASN A N 1
ATOM 753 C CA . ASN A 1 91 ? 4.016 -7.548 12.492 1.00 53.91 91 ASN A CA 1
ATOM 754 C C . ASN A 1 91 ? 3.740 -8.720 13.446 1.00 53.91 91 ASN A C 1
ATOM 756 O O . ASN A 1 91 ? 3.994 -8.564 14.639 1.00 53.91 91 ASN A O 1
ATOM 760 N N . GLY A 1 92 ? 3.282 -9.886 12.973 1.00 69.56 92 GLY A N 1
ATOM 761 C CA . GLY A 1 92 ? 3.006 -11.030 13.857 1.00 69.56 92 GLY A CA 1
ATOM 762 C C . GLY A 1 92 ? 1.927 -10.737 14.908 1.00 69.56 92 GLY A C 1
ATOM 763 O O . GLY A 1 92 ? 2.051 -11.161 16.052 1.00 69.56 92 GLY A O 1
ATOM 764 N N . ILE A 1 93 ? 0.932 -9.937 14.529 1.00 78.56 93 ILE A N 1
ATOM 765 C CA . ILE A 1 93 ? -0.322 -9.735 15.254 1.00 78.56 93 ILE A CA 1
ATOM 766 C C . ILE A 1 93 ? -1.416 -10.128 14.290 1.00 78.56 93 ILE A C 1
ATOM 768 O O . ILE A 1 93 ? -1.427 -9.597 13.186 1.00 78.56 93 ILE A O 1
ATOM 772 N N . THR A 1 94 ? -2.282 -11.054 14.680 1.00 83.56 94 THR A N 1
ATOM 773 C CA . THR A 1 94 ? -3.446 -11.444 13.882 1.00 83.56 94 THR A CA 1
ATOM 774 C C . THR A 1 94 ? -4.664 -10.603 14.255 1.00 83.56 94 THR A C 1
ATOM 776 O O . THR A 1 94 ? -4.730 -10.053 15.355 1.00 83.56 94 THR A O 1
ATOM 779 N N . ASP A 1 95 ? -5.650 -10.519 13.358 1.00 82.50 95 ASP A N 1
ATOM 780 C CA . ASP A 1 95 ? -6.936 -9.877 13.666 1.00 82.50 95 ASP A CA 1
ATOM 781 C C . ASP A 1 95 ? -7.611 -10.541 14.877 1.00 82.50 95 ASP A C 1
ATOM 783 O O . ASP A 1 95 ? -8.201 -9.861 15.710 1.00 82.50 95 ASP A O 1
ATOM 787 N N . GLU A 1 96 ? -7.438 -11.858 15.027 1.00 85.50 96 GLU A N 1
ATOM 788 C CA . GLU A 1 96 ? -7.889 -12.627 16.190 1.00 85.50 96 GLU A CA 1
ATOM 789 C C . GLU A 1 96 ? -7.227 -12.159 17.494 1.00 85.50 96 GLU A C 1
ATOM 791 O O . GLU A 1 96 ? -7.919 -11.971 18.492 1.00 85.50 96 GLU A O 1
ATOM 796 N N .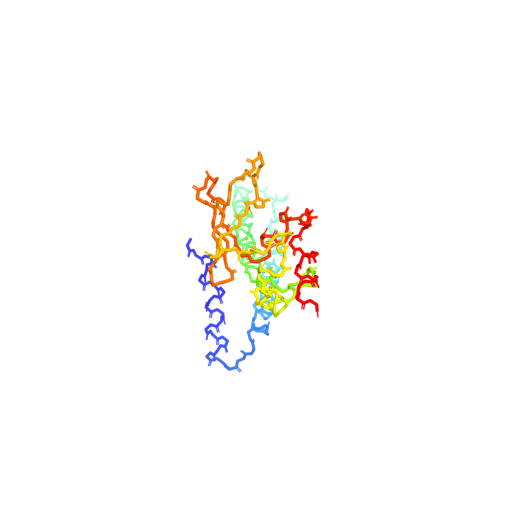 MET A 1 97 ? -5.914 -11.895 17.495 1.00 88.12 97 MET A N 1
ATOM 797 C CA . MET A 1 97 ? -5.225 -11.345 18.671 1.00 88.12 97 MET A CA 1
ATOM 798 C C . MET A 1 97 ? -5.749 -9.953 19.031 1.00 88.12 97 MET A C 1
ATOM 800 O O . MET A 1 97 ? -5.899 -9.644 20.210 1.00 88.12 97 MET A O 1
ATOM 804 N N . ILE A 1 98 ? -6.037 -9.114 18.031 1.00 89.62 98 ILE A N 1
ATOM 805 C CA . ILE A 1 98 ? -6.614 -7.781 18.256 1.00 89.62 98 ILE A CA 1
ATOM 806 C C . ILE A 1 98 ? -8.016 -7.909 18.846 1.00 89.62 98 ILE A C 1
ATOM 808 O O . ILE A 1 98 ? -8.341 -7.193 19.792 1.00 89.62 98 ILE A O 1
ATOM 812 N N . GLU A 1 99 ? -8.842 -8.802 18.306 1.00 90.94 99 GLU A N 1
ATOM 813 C CA . GLU A 1 99 ? -10.199 -9.007 18.804 1.00 90.94 99 GLU A CA 1
ATOM 814 C C . GLU A 1 99 ? -10.177 -9.552 20.232 1.00 90.94 99 GLU A C 1
ATOM 816 O O . GLU A 1 99 ? -10.817 -8.979 21.108 1.00 90.94 99 GLU A O 1
ATOM 821 N N . LYS A 1 100 ? -9.341 -10.556 20.517 1.00 92.44 100 LYS A N 1
ATOM 822 C CA . LYS A 1 100 ? -9.139 -11.070 21.878 1.00 92.44 100 LYS A CA 1
ATOM 823 C C . LYS A 1 100 ? -8.661 -9.972 22.834 1.00 92.44 100 LYS A C 1
ATOM 825 O O . LYS A 1 100 ? -9.233 -9.819 23.910 1.00 92.44 100 LYS A O 1
ATOM 830 N N . ALA A 1 101 ? -7.691 -9.153 22.421 1.00 93.81 101 ALA A N 1
ATOM 831 C CA . ALA A 1 101 ? -7.221 -8.019 23.214 1.00 93.81 101 ALA A CA 1
ATOM 832 C C . ALA A 1 101 ? -8.342 -7.003 23.498 1.00 93.81 101 ALA A C 1
ATOM 834 O O . ALA A 1 101 ? -8.435 -6.503 24.615 1.00 93.81 101 ALA A O 1
ATOM 835 N N . LYS A 1 102 ? -9.229 -6.727 22.531 1.00 93.44 102 LYS A N 1
ATOM 836 C CA . LYS A 1 102 ? -10.394 -5.839 22.709 1.00 93.44 102 LYS A CA 1
ATOM 837 C C . LYS A 1 102 ? -11.462 -6.388 23.652 1.00 93.44 102 LYS A C 1
ATOM 839 O O . LYS A 1 102 ? -12.261 -5.594 24.141 1.00 93.44 102 LYS A O 1
ATOM 844 N N . GLN A 1 103 ? -11.499 -7.696 23.892 1.00 94.31 103 GLN A N 1
ATOM 845 C CA . GLN A 1 103 ? -12.426 -8.324 24.841 1.00 94.31 103 GLN A CA 1
ATOM 846 C C . GLN A 1 103 ? -11.882 -8.344 26.278 1.00 94.31 103 GLN A C 1
ATOM 848 O O . GLN A 1 103 ? -12.621 -8.676 27.204 1.00 94.31 103 GLN A O 1
ATOM 853 N N . TYR A 1 104 ? -10.612 -7.979 26.491 1.00 94.56 104 TYR A N 1
ATOM 854 C CA . TYR A 1 104 ? -10.030 -7.918 27.829 1.00 94.56 104 TYR A CA 1
ATOM 855 C C . TYR A 1 104 ? -10.780 -6.883 28.691 1.00 94.56 104 TYR A C 1
ATOM 857 O O . TYR A 1 104 ? -10.928 -5.747 28.235 1.00 94.56 104 TYR A O 1
ATOM 865 N N . PRO A 1 105 ? -11.248 -7.218 29.910 1.00 93.25 105 PRO A N 1
ATOM 866 C CA . PRO A 1 105 ? -11.977 -6.273 30.755 1.00 93.25 105 PRO A CA 1
ATOM 867 C C . PRO A 1 105 ? -11.096 -5.093 31.173 1.00 93.25 105 PRO A C 1
ATOM 869 O O . PRO A 1 105 ? -10.113 -5.255 31.898 1.00 93.25 105 PRO A O 1
ATOM 872 N N . ILE A 1 106 ? -11.448 -3.893 30.726 1.00 93.56 106 ILE A N 1
ATOM 873 C CA . ILE A 1 106 ? -10.694 -2.661 30.977 1.00 93.56 106 ILE A CA 1
ATOM 874 C C . ILE A 1 106 ? -10.585 -2.338 32.469 1.00 93.56 106 ILE A C 1
ATOM 876 O O . ILE A 1 106 ? -9.599 -1.741 32.890 1.00 93.56 106 ILE A O 1
ATOM 880 N N . GLU A 1 107 ? -11.548 -2.778 33.280 1.00 90.25 107 GLU A N 1
ATOM 881 C CA . GLU A 1 107 ? -11.549 -2.630 34.735 1.00 90.25 107 GLU A CA 1
ATOM 882 C C . GLU A 1 107 ? -10.336 -3.299 35.391 1.00 90.25 107 GLU A C 1
ATOM 884 O O . GLU A 1 107 ? -9.842 -2.791 36.396 1.00 90.25 107 GLU A O 1
ATOM 889 N N . ASN A 1 108 ? -9.819 -4.383 34.800 1.00 91.19 108 ASN A N 1
ATOM 890 C CA . ASN A 1 108 ? -8.653 -5.108 35.311 1.00 91.19 108 ASN A CA 1
ATOM 891 C C . ASN A 1 108 ? -7.333 -4.359 35.078 1.00 91.19 108 ASN A C 1
ATOM 893 O O . ASN A 1 108 ? -6.335 -4.684 35.715 1.00 91.19 108 ASN A O 1
ATOM 897 N N . LEU A 1 109 ? -7.309 -3.371 34.176 1.00 90.50 109 LEU A N 1
ATOM 898 C CA . LEU A 1 109 ? -6.113 -2.568 33.903 1.00 90.50 109 LEU A CA 1
ATOM 899 C C . LEU A 1 109 ? -5.971 -1.374 34.846 1.00 90.50 109 LEU A C 1
ATOM 901 O O . LEU A 1 109 ? -4.895 -0.794 34.958 1.00 90.50 109 LEU A O 1
ATOM 905 N N . LEU A 1 110 ? -7.064 -0.939 35.469 1.00 87.94 110 LEU A N 1
ATOM 906 C CA . LEU A 1 110 ? -7.078 0.337 36.167 1.00 87.94 110 LEU A CA 1
ATOM 907 C C . LEU A 1 110 ? -6.322 0.239 37.494 1.00 87.94 110 LEU A C 1
ATOM 909 O O . LEU A 1 110 ? -6.561 -0.686 38.269 1.00 87.94 110 LEU A O 1
ATOM 913 N N . PRO A 1 111 ? -5.507 1.251 37.839 1.00 78.56 111 PRO A N 1
ATOM 914 C CA . PRO A 1 111 ? -4.801 1.274 39.118 1.00 78.56 111 PRO A CA 1
ATOM 915 C C . PRO A 1 111 ? -5.755 1.371 40.317 1.00 78.56 111 PRO A C 1
ATOM 917 O O . PRO A 1 111 ? -5.403 0.975 41.422 1.00 78.56 111 PRO A O 1
ATOM 920 N N . ASN A 1 112 ? -6.966 1.895 40.104 1.00 78.19 112 ASN A N 1
ATOM 921 C CA . ASN A 1 112 ? -8.020 1.965 41.107 1.00 78.19 112 ASN A CA 1
ATOM 922 C C . ASN A 1 112 ? -9.323 1.398 40.530 1.00 78.19 112 ASN A C 1
ATOM 924 O O . ASN A 1 112 ? -9.668 1.732 39.390 1.00 78.19 112 ASN A O 1
ATOM 928 N N . PRO A 1 113 ? -10.088 0.611 41.310 1.00 74.19 113 PRO A N 1
ATOM 929 C CA . PRO A 1 113 ? -11.355 0.065 40.849 1.00 74.19 113 PRO A CA 1
ATOM 930 C C . PRO A 1 113 ? -12.328 1.195 40.511 1.00 74.19 113 PRO A C 1
ATOM 932 O O . PRO A 1 113 ? -12.530 2.121 41.306 1.00 74.19 113 PRO A O 1
ATOM 935 N N . ALA A 1 114 ? -12.955 1.103 39.338 1.00 78.44 114 ALA A N 1
ATOM 936 C CA . ALA A 1 114 ? -13.965 2.062 38.924 1.00 78.44 114 ALA A CA 1
ATOM 937 C C . ALA A 1 114 ? -15.149 2.021 39.903 1.00 78.44 114 ALA A C 1
ATOM 939 O O . ALA A 1 114 ? -15.792 0.989 40.098 1.00 78.44 114 ALA A O 1
ATOM 940 N N . ARG A 1 115 ? -15.466 3.157 40.528 1.00 81.69 115 ARG A N 1
ATOM 941 C CA . ARG A 1 115 ? -16.643 3.289 41.398 1.00 81.69 115 ARG A CA 1
ATOM 942 C C . ARG A 1 115 ? -17.759 3.918 40.588 1.00 81.69 115 ARG A C 1
ATOM 944 O O . ARG A 1 115 ? -17.580 5.008 40.056 1.00 81.69 115 ARG A O 1
ATOM 951 N N . ARG A 1 116 ? -18.912 3.246 40.491 1.00 83.56 116 ARG A N 1
ATOM 952 C CA . ARG A 1 116 ? -20.032 3.684 39.629 1.00 83.56 116 ARG A CA 1
ATOM 953 C C . ARG A 1 116 ? -19.573 3.958 38.188 1.00 83.56 116 ARG A C 1
ATOM 955 O O . ARG A 1 116 ? -19.978 4.952 37.596 1.00 83.56 116 ARG A O 1
ATOM 962 N N . ASN A 1 117 ? -18.704 3.095 37.653 1.00 85.81 117 ASN A N 1
ATOM 963 C CA . ASN A 1 117 ? -18.133 3.219 36.309 1.00 85.81 117 ASN A CA 1
ATOM 964 C C . ASN A 1 117 ? -17.280 4.478 36.076 1.00 85.81 117 ASN A C 1
ATOM 966 O O . ASN A 1 117 ? -17.065 4.858 34.930 1.00 85.81 117 ASN A O 1
ATOM 970 N N . MET A 1 118 ? -16.794 5.124 37.139 1.00 91.25 118 MET A N 1
ATOM 971 C CA . MET A 1 118 ? -15.935 6.307 37.073 1.00 91.25 118 MET A CA 1
ATOM 972 C C . MET A 1 118 ? -14.582 6.031 37.731 1.00 91.25 118 MET A C 1
ATOM 974 O O . MET A 1 118 ? -14.508 5.391 38.784 1.00 91.25 118 MET A O 1
ATOM 978 N N . THR A 1 119 ? -13.518 6.549 37.128 1.00 93.00 119 THR A N 1
ATOM 979 C CA . THR A 1 119 ? -12.141 6.476 37.627 1.00 93.00 119 THR A CA 1
ATOM 980 C C . THR A 1 119 ? -11.348 7.725 37.226 1.00 93.00 119 THR A C 1
ATOM 982 O O . THR A 1 119 ? -11.838 8.582 36.482 1.00 93.00 119 THR A O 1
ATOM 985 N N . ASN A 1 120 ? -10.129 7.856 37.740 1.00 93.62 120 ASN A N 1
ATOM 986 C CA . ASN A 1 120 ? -9.190 8.888 37.314 1.00 93.62 120 ASN A CA 1
ATOM 987 C C . ASN A 1 120 ? -8.701 8.591 35.888 1.00 93.62 120 ASN A C 1
ATOM 989 O O . ASN A 1 120 ? -8.506 7.439 35.500 1.00 93.62 120 ASN A O 1
ATOM 993 N N . CYS A 1 121 ? -8.522 9.635 35.094 1.00 94.00 121 CYS A N 1
ATOM 994 C CA . CYS A 1 121 ? -8.086 9.539 33.716 1.00 94.00 121 CYS A CA 1
ATOM 995 C C . CYS A 1 121 ? -6.640 9.052 33.617 1.00 94.00 121 CYS A C 1
ATOM 997 O O . CYS A 1 121 ? -5.751 9.532 34.315 1.00 94.00 121 CYS A O 1
ATOM 999 N N . VAL A 1 122 ? -6.400 8.143 32.673 1.00 93.19 122 VAL A N 1
ATOM 1000 C CA . VAL A 1 122 ? -5.064 7.604 32.374 1.00 93.19 122 VAL A CA 1
ATOM 1001 C C . VAL A 1 122 ? -4.248 8.498 31.436 1.00 93.19 122 VAL A C 1
ATOM 1003 O O . VAL A 1 122 ? -3.061 8.271 31.239 1.00 93.19 122 VAL A O 1
ATOM 1006 N N . ALA A 1 123 ? -4.881 9.496 30.813 1.00 93.44 123 ALA A N 1
ATOM 1007 C CA . ALA A 1 123 ? -4.287 10.287 29.735 1.00 93.44 123 ALA A CA 1
ATOM 1008 C C . ALA A 1 123 ? -3.924 11.727 30.128 1.00 93.44 123 ALA A C 1
ATOM 1010 O O . ALA A 1 123 ? -3.241 12.399 29.355 1.00 93.44 123 ALA A O 1
ATOM 1011 N N . HIS A 1 124 ? -4.360 12.217 31.292 1.00 91.94 124 HIS A N 1
ATOM 1012 C CA . HIS A 1 124 ? -3.979 13.541 31.790 1.00 91.94 124 HIS A CA 1
ATOM 1013 C C . HIS A 1 124 ? -3.608 13.498 33.268 1.00 91.94 124 HIS A C 1
ATOM 1015 O O . HIS A 1 124 ? -4.107 12.679 34.032 1.00 91.94 124 HIS A O 1
ATOM 1021 N N . SER A 1 125 ? -2.734 14.418 33.664 1.00 88.12 125 SER A N 1
ATOM 1022 C CA . SER A 1 125 ? -2.321 14.629 35.048 1.00 88.12 125 SER A CA 1
ATOM 1023 C C . SER A 1 125 ? -2.139 16.136 35.287 1.00 88.12 125 SER A C 1
ATOM 1025 O O . SER A 1 125 ?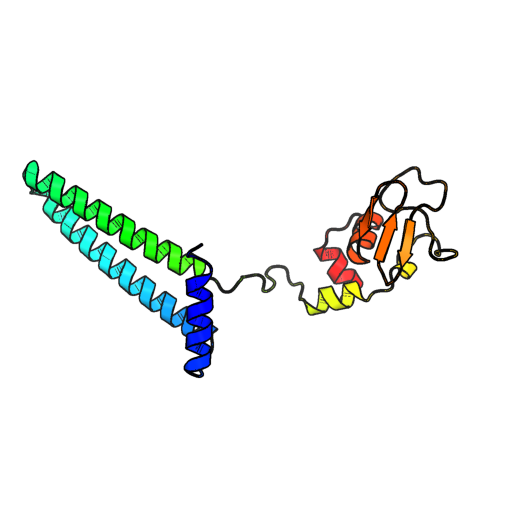 -1.676 16.823 34.374 1.00 88.12 125 SER A O 1
ATOM 1027 N N . PRO A 1 126 ? -2.493 16.675 36.469 1.00 88.69 126 PRO A N 1
ATOM 1028 C CA . PRO A 1 126 ? -3.076 15.969 37.608 1.00 88.69 126 PRO A CA 1
ATOM 1029 C C . PRO A 1 126 ? -4.567 15.679 37.402 1.00 88.69 126 PRO A C 1
ATOM 1031 O O . PRO A 1 126 ? -5.317 16.548 36.967 1.00 88.69 126 PRO A O 1
ATOM 1034 N N . ASP A 1 127 ? -5.011 14.484 37.791 1.00 87.44 127 ASP A N 1
ATOM 1035 C CA . ASP A 1 127 ? -6.435 14.153 37.863 1.00 87.44 127 ASP A CA 1
ATOM 1036 C C . ASP A 1 127 ? -6.807 13.757 39.289 1.00 87.44 127 ASP A C 1
ATOM 1038 O O . ASP A 1 127 ? -6.641 12.612 39.695 1.00 87.44 127 ASP A O 1
ATOM 1042 N N . LYS A 1 128 ? -7.249 14.730 40.092 1.00 86.75 128 LYS A N 1
ATOM 1043 C CA . LYS A 1 128 ? -7.556 14.509 41.518 1.00 86.75 128 LYS A CA 1
ATOM 1044 C C . LYS A 1 128 ? -8.961 13.952 41.752 1.00 86.75 128 LYS A C 1
ATOM 1046 O O . LYS A 1 128 ? -9.196 13.333 42.784 1.00 86.75 128 LYS A O 1
ATOM 1051 N N . ASN A 1 129 ? -9.876 14.162 40.807 1.00 89.06 129 ASN A N 1
ATOM 1052 C CA . ASN A 1 129 ? -11.263 13.714 40.880 1.00 89.06 129 ASN A CA 1
ATOM 1053 C C . ASN A 1 129 ? -11.542 12.747 39.723 1.00 89.06 129 ASN A C 1
ATOM 1055 O O . ASN A 1 129 ? -11.076 13.022 38.621 1.00 89.06 129 ASN A O 1
ATOM 1059 N N . PRO A 1 130 ? -12.320 11.668 39.923 1.00 91.81 130 PRO A N 1
ATOM 1060 C CA . PRO A 1 130 ? -12.686 10.765 38.837 1.00 91.81 130 PRO A CA 1
ATOM 1061 C C . PRO A 1 130 ? -13.350 11.514 37.674 1.00 91.81 130 PRO A C 1
ATOM 1063 O O . PRO A 1 130 ? -14.448 12.053 37.821 1.00 91.81 130 PRO A O 1
ATOM 1066 N N . SER A 1 131 ? -12.682 11.543 36.523 1.00 93.81 131 SER A N 1
ATOM 1067 C CA . SER A 1 131 ? -13.112 12.267 35.318 1.00 93.81 131 SER A CA 1
ATOM 1068 C C . SER A 1 131 ? -13.333 11.351 34.110 1.00 93.81 131 SER A C 1
ATOM 1070 O O . SER A 1 131 ? -13.879 11.786 33.093 1.00 93.81 131 SER A O 1
ATOM 1072 N N . MET A 1 132 ? -12.945 10.077 34.219 1.00 94.69 132 MET A N 1
ATOM 1073 C CA . MET A 1 132 ? -13.031 9.084 33.156 1.00 94.69 132 MET A CA 1
ATOM 1074 C C . MET A 1 132 ? -14.110 8.047 33.458 1.00 94.69 132 MET A C 1
ATOM 1076 O O . MET A 1 132 ? -14.040 7.335 34.457 1.00 94.69 132 MET A O 1
ATOM 1080 N N . SER A 1 133 ? -15.102 7.958 32.575 1.00 94.75 133 SER A N 1
ATOM 1081 C CA . SER A 1 133 ? -16.114 6.902 32.589 1.00 94.75 133 SER A CA 1
ATOM 1082 C C . SER A 1 133 ? -15.675 5.680 31.806 1.00 94.75 133 SER A C 1
ATOM 1084 O O . SER A 1 133 ? -14.951 5.790 30.814 1.00 94.75 133 SER A O 1
ATOM 1086 N N . ILE A 1 134 ? -16.172 4.527 32.237 1.00 93.75 134 ILE A N 1
ATOM 1087 C CA . ILE A 1 134 ? -15.960 3.241 31.590 1.00 93.75 134 ILE A CA 1
ATOM 1088 C C . ILE A 1 134 ? -17.312 2.604 31.305 1.00 93.75 134 ILE A C 1
ATOM 1090 O O . ILE A 1 134 ? -18.125 2.406 32.204 1.00 93.75 134 ILE A O 1
ATOM 1094 N N . LYS A 1 135 ? -17.582 2.297 30.041 1.00 92.69 135 LYS A N 1
ATOM 1095 C CA . LYS A 1 135 ? -18.833 1.657 29.631 1.00 92.69 135 LYS A CA 1
ATOM 1096 C C . LYS A 1 135 ? -18.585 0.789 28.413 1.00 92.69 135 LYS A C 1
ATOM 1098 O O . LYS A 1 135 ? -17.961 1.248 27.466 1.00 92.69 135 LYS A O 1
ATOM 1103 N N . ASN A 1 136 ? -19.118 -0.433 28.414 1.00 92.31 136 ASN A N 1
ATOM 1104 C CA . ASN A 1 136 ? -18.999 -1.375 27.294 1.00 92.31 136 ASN A CA 1
ATOM 1105 C C . ASN A 1 136 ? -17.538 -1.569 26.840 1.00 92.31 136 ASN A C 1
ATOM 1107 O O . ASN A 1 136 ? -17.238 -1.475 25.653 1.00 92.31 136 ASN A O 1
ATOM 1111 N N . ASN A 1 137 ? -16.634 -1.776 27.801 1.00 93.62 137 ASN A N 1
ATOM 1112 C CA . ASN A 1 137 ? -15.196 -1.927 27.570 1.00 93.62 137 ASN A CA 1
ATOM 1113 C C . ASN A 1 137 ? -14.520 -0.747 26.835 1.00 93.62 137 ASN A C 1
ATOM 1115 O O . ASN A 1 137 ? -13.545 -0.911 26.099 1.00 93.62 137 ASN A O 1
ATOM 1119 N N . TYR A 1 138 ? -15.061 0.459 27.024 1.00 94.75 138 TYR A N 1
ATOM 1120 C CA . TYR A 1 138 ? -14.593 1.691 26.402 1.00 94.75 138 TYR A CA 1
ATOM 1121 C C . TYR A 1 138 ? -14.445 2.798 27.444 1.00 94.75 138 TYR A C 1
ATOM 1123 O O . TYR A 1 138 ? -15.317 2.975 28.298 1.00 94.75 138 TYR A O 1
ATOM 1131 N N . ALA A 1 139 ? -13.356 3.556 27.355 1.00 95.31 139 ALA A N 1
ATOM 1132 C CA . ALA A 1 139 ? -13.057 4.670 28.240 1.00 95.31 139 ALA A CA 1
ATOM 1133 C C . ALA A 1 139 ? -13.388 6.010 27.577 1.00 95.31 139 ALA A C 1
ATOM 1135 O O . ALA A 1 139 ? -13.081 6.228 26.404 1.00 95.31 139 ALA A O 1
ATOM 1136 N N . TYR A 1 140 ? -13.967 6.931 28.347 1.00 96.50 140 TYR A N 1
ATOM 1137 C CA . TYR A 1 140 ? -14.199 8.314 27.937 1.00 96.50 140 TYR A CA 1
ATOM 1138 C C . TYR A 1 140 ? -13.979 9.284 29.098 1.00 96.50 140 TYR A C 1
ATOM 1140 O O . TYR A 1 140 ? -14.635 9.174 30.134 1.00 96.50 140 TYR A O 1
ATOM 1148 N N . CYS A 1 141 ? -13.085 10.254 28.916 1.00 96.31 141 CYS A N 1
ATOM 1149 C CA . CYS A 1 141 ? -12.789 11.308 29.877 1.00 96.31 141 CYS A CA 1
ATOM 1150 C C . CYS A 1 141 ? -13.535 12.602 29.544 1.00 96.31 141 CYS A C 1
ATOM 1152 O O . CYS A 1 141 ? -13.330 13.195 28.484 1.00 96.31 141 CYS A O 1
ATOM 1154 N N . PHE A 1 142 ? -14.336 13.084 30.494 1.00 95.06 142 PHE A N 1
ATOM 1155 C CA . PHE A 1 142 ? -15.118 14.317 30.354 1.00 95.06 142 PHE A CA 1
ATOM 1156 C C . PHE A 1 142 ? -14.278 15.593 30.496 1.00 95.06 142 PHE A C 1
ATOM 1158 O O . PHE A 1 142 ? -14.740 16.664 30.116 1.00 95.06 142 PHE A O 1
ATOM 1165 N N . SER A 1 143 ? -13.060 15.500 31.039 1.00 94.81 143 SER A N 1
ATOM 1166 C CA . SER A 1 143 ? -12.199 16.666 31.277 1.00 94.81 143 SER A CA 1
ATOM 1167 C C . SER A 1 143 ? -11.237 16.951 30.124 1.00 94.81 143 SER A C 1
ATOM 1169 O O . SER A 1 143 ? -11.115 18.099 29.713 1.00 94.81 143 SER A O 1
ATOM 1171 N N . CYS A 1 144 ? -10.561 15.930 29.588 1.00 95.69 144 CYS A N 1
ATOM 1172 C CA . CYS A 1 144 ? -9.571 16.103 28.513 1.00 95.69 144 CYS A CA 1
ATOM 1173 C C . CYS A 1 144 ? -10.029 15.570 27.148 1.00 95.69 144 CYS A C 1
ATOM 1175 O O . CYS A 1 144 ? -9.325 15.737 26.155 1.00 95.69 144 CYS A O 1
ATOM 1177 N N . GLY A 1 145 ? -11.188 14.906 27.084 1.00 95.44 145 GLY A N 1
ATOM 1178 C CA . GLY A 1 145 ? -11.723 14.333 25.850 1.00 95.44 145 GLY A CA 1
ATOM 1179 C C . GLY A 1 145 ? -11.046 13.036 25.400 1.00 95.44 145 GLY A C 1
ATOM 1180 O O . GLY A 1 145 ? -11.344 12.556 24.304 1.00 95.44 145 GLY A O 1
ATOM 1181 N N . PHE A 1 146 ? -10.157 12.452 26.216 1.00 96.19 146 PHE A N 1
ATOM 1182 C CA . PHE A 1 146 ? -9.588 11.136 25.929 1.00 96.19 146 PHE A CA 1
ATOM 1183 C C . PHE A 1 146 ? -10.704 10.110 25.746 1.00 96.19 146 PHE A C 1
ATOM 1185 O O . PHE A 1 146 ? -11.641 10.042 26.541 1.00 96.19 146 PHE A O 1
ATOM 1192 N N . LYS A 1 147 ? -10.588 9.308 24.694 1.00 96.38 147 LYS A N 1
ATOM 1193 C CA . LYS A 1 147 ? -11.529 8.247 24.373 1.00 96.38 147 LYS A CA 1
ATOM 1194 C C . LYS A 1 147 ? -10.769 7.085 23.760 1.00 96.38 147 LYS A C 1
ATOM 1196 O O . LYS A 1 147 ? -9.910 7.316 22.907 1.00 96.38 147 LYS A O 1
ATOM 1201 N N . GLY A 1 148 ? -11.050 5.866 24.197 1.00 93.94 148 GLY A N 1
ATOM 1202 C CA . GLY A 1 148 ? -10.227 4.731 23.803 1.00 93.94 148 GLY A CA 1
ATOM 1203 C C . GLY A 1 148 ? -10.794 3.381 24.202 1.00 93.94 148 GLY A C 1
ATOM 1204 O O . GLY A 1 148 ? -11.552 3.255 25.162 1.00 93.94 148 GLY A O 1
ATOM 1205 N N . SER A 1 149 ? -10.404 2.374 23.434 1.00 95.62 149 SER A N 1
ATOM 1206 C CA . SER A 1 149 ? -10.579 0.966 23.768 1.00 95.62 149 SER A CA 1
ATOM 1207 C C . SER A 1 149 ? -9.654 0.548 24.916 1.00 95.62 149 SER A C 1
ATOM 1209 O O . SER A 1 149 ? -8.758 1.291 25.325 1.00 95.62 149 SER A O 1
ATOM 1211 N N . VAL A 1 150 ? -9.827 -0.683 25.396 1.00 95.25 150 VAL A N 1
ATOM 1212 C CA . VAL A 1 150 ? -8.913 -1.313 26.359 1.00 95.25 150 VAL A CA 1
ATOM 1213 C C . VAL A 1 150 ? -7.442 -1.261 25.916 1.00 95.25 150 VAL A C 1
ATOM 1215 O O . VAL A 1 150 ? -6.570 -1.007 26.742 1.00 95.25 150 VAL A O 1
ATOM 1218 N N . ILE A 1 151 ? -7.163 -1.397 24.613 1.00 96.19 151 ILE A N 1
ATOM 1219 C CA . ILE A 1 151 ? -5.798 -1.314 24.070 1.00 96.19 151 ILE A CA 1
ATOM 1220 C C . ILE A 1 151 ? -5.239 0.103 24.246 1.00 96.19 151 ILE A C 1
ATOM 1222 O O . ILE A 1 151 ? -4.108 0.268 24.693 1.00 96.19 151 ILE A O 1
ATOM 1226 N N . ASP A 1 152 ? -6.040 1.130 23.953 1.00 96.06 152 ASP A N 1
ATOM 1227 C CA . ASP A 1 152 ? -5.623 2.528 24.110 1.00 96.06 152 ASP A CA 1
ATOM 1228 C C . ASP A 1 152 ? -5.338 2.864 25.581 1.00 96.06 152 ASP A C 1
ATOM 1230 O O . ASP A 1 152 ? -4.380 3.575 25.885 1.00 96.06 152 ASP A O 1
ATOM 1234 N N . VAL A 1 153 ? -6.152 2.337 26.502 1.00 95.00 153 VAL A N 1
ATOM 1235 C CA . VAL A 1 153 ? -5.952 2.513 27.947 1.00 95.00 153 VAL A CA 1
ATOM 1236 C C . VAL A 1 153 ? -4.690 1.806 28.431 1.00 95.00 153 VAL A C 1
ATOM 1238 O O . VAL A 1 153 ? -3.886 2.439 29.115 1.00 95.00 153 VAL A O 1
ATOM 1241 N N . ALA A 1 154 ? -4.470 0.550 28.036 1.00 95.19 154 ALA A N 1
ATOM 1242 C CA . ALA A 1 154 ? -3.258 -0.195 28.376 1.00 95.19 154 ALA A CA 1
ATOM 1243 C C . ALA A 1 154 ? -1.992 0.513 27.869 1.00 95.19 154 ALA A C 1
ATOM 1245 O O . ALA A 1 154 ? -1.046 0.705 28.629 1.00 95.19 154 ALA A O 1
ATOM 1246 N N . MET A 1 155 ? -2.003 1.000 26.623 1.00 95.62 155 MET A N 1
ATOM 1247 C CA . MET A 1 155 ? -0.888 1.768 26.057 1.00 95.62 155 MET A CA 1
ATOM 1248 C C . MET A 1 155 ? -0.592 3.042 26.854 1.00 95.62 155 MET A C 1
ATOM 1250 O O . MET A 1 155 ? 0.570 3.403 27.037 1.00 95.62 155 MET A O 1
ATOM 1254 N N . LYS A 1 156 ? -1.627 3.745 27.332 1.00 94.62 156 LYS A N 1
ATOM 1255 C CA . LYS A 1 156 ? -1.446 4.964 28.136 1.00 94.62 156 LYS A CA 1
ATOM 1256 C C . LYS A 1 156 ? -0.907 4.682 29.531 1.00 94.62 156 LYS A C 1
ATOM 1258 O O . LYS A 1 156 ? -0.065 5.443 29.996 1.00 94.62 156 LYS A O 1
ATOM 1263 N N . LEU A 1 157 ? -1.364 3.608 30.165 1.00 92.06 157 LEU A N 1
ATOM 1264 C CA . LEU A 1 157 ? -0.904 3.201 31.492 1.00 92.06 157 LEU A CA 1
ATOM 1265 C C . LEU A 1 157 ? 0.534 2.677 31.467 1.00 92.06 157 LEU A C 1
ATOM 1267 O O . LEU A 1 157 ? 1.350 3.089 32.288 1.00 92.06 157 LEU A O 1
ATOM 1271 N N . ASN A 1 158 ? 0.843 1.804 30.508 1.00 90.69 158 ASN A N 1
ATOM 1272 C CA . ASN A 1 158 ? 2.109 1.071 30.470 1.00 90.69 158 ASN A CA 1
ATOM 1273 C C . ASN A 1 158 ? 3.182 1.774 29.623 1.00 90.69 158 ASN A C 1
ATOM 1275 O O . ASN A 1 158 ? 4.343 1.372 29.644 1.00 90.69 158 ASN A O 1
ATOM 1279 N N . GLY A 1 159 ? 2.817 2.802 28.849 1.00 91.38 159 GLY A N 1
ATOM 1280 C CA . GLY A 1 159 ? 3.730 3.468 27.914 1.00 91.38 159 GLY A CA 1
ATOM 1281 C C . GLY A 1 159 ? 4.189 2.561 26.766 1.00 91.38 159 GLY A C 1
ATOM 1282 O O . GLY A 1 159 ? 5.240 2.797 26.172 1.00 91.38 159 GLY A O 1
ATOM 1283 N N . THR A 1 160 ? 3.427 1.508 26.469 1.00 92.12 160 THR A N 1
ATOM 1284 C CA . THR A 1 160 ? 3.737 0.495 25.458 1.00 92.12 160 THR A CA 1
ATOM 1285 C C . THR A 1 160 ? 3.218 0.888 24.078 1.00 92.12 160 THR A C 1
ATOM 1287 O O . THR A 1 160 ? 2.265 1.655 23.928 1.00 92.12 160 THR A O 1
ATOM 1290 N N . ASP A 1 161 ? 3.830 0.327 23.033 1.00 91.94 161 ASP A N 1
ATOM 1291 C CA . ASP A 1 161 ? 3.278 0.423 21.684 1.00 91.94 161 ASP A CA 1
ATOM 1292 C C . ASP A 1 161 ? 2.063 -0.511 21.501 1.00 91.94 161 ASP A C 1
ATOM 1294 O O . ASP A 1 161 ? 1.815 -1.433 22.287 1.00 91.94 161 ASP A O 1
ATOM 1298 N N . PHE A 1 162 ? 1.291 -0.280 20.434 1.00 91.00 162 PHE A N 1
ATOM 1299 C CA . PHE A 1 162 ? 0.115 -1.093 20.097 1.00 91.00 162 PHE A CA 1
ATOM 1300 C C . PHE A 1 162 ? 0.456 -2.583 20.012 1.00 91.00 162 PHE A C 1
ATOM 1302 O O . PHE A 1 162 ? -0.311 -3.440 20.444 1.00 91.00 162 PHE A O 1
ATOM 1309 N N . LYS A 1 163 ? 1.633 -2.902 19.470 1.00 89.38 163 LYS A N 1
ATOM 1310 C CA . LYS A 1 163 ? 2.009 -4.273 19.152 1.00 89.38 163 LYS A CA 1
ATOM 1311 C C . LYS A 1 163 ? 2.299 -5.096 20.404 1.00 89.38 163 LYS A C 1
ATOM 1313 O O . LYS A 1 163 ? 1.836 -6.226 20.541 1.00 89.38 163 LYS A O 1
ATOM 1318 N N . SER A 1 164 ? 3.067 -4.523 21.312 1.00 88.69 164 SER A N 1
ATOM 1319 C CA . SER A 1 164 ? 3.410 -5.122 22.595 1.00 88.69 164 SER A CA 1
ATOM 1320 C C . SER A 1 164 ? 2.149 -5.295 23.436 1.00 88.69 164 SER A C 1
ATOM 1322 O O . SER A 1 164 ? 1.902 -6.383 23.944 1.00 88.69 164 SER A O 1
ATOM 1324 N N . THR A 1 165 ? 1.283 -4.279 23.438 1.00 92.44 165 THR A N 1
ATOM 1325 C CA . THR A 1 165 ? 0.008 -4.293 24.167 1.00 92.44 165 THR A CA 1
ATOM 1326 C C . THR A 1 165 ? -0.940 -5.387 23.674 1.00 92.44 165 THR A C 1
ATOM 1328 O O . THR A 1 165 ? -1.492 -6.141 24.468 1.00 92.44 165 THR A O 1
ATOM 1331 N N . VAL A 1 166 ? -1.119 -5.532 22.357 1.00 92.38 166 VAL A N 1
ATOM 1332 C CA . VAL A 1 166 ? -1.987 -6.588 21.805 1.00 92.38 166 VAL A CA 1
ATOM 1333 C C . VAL A 1 166 ? -1.439 -7.983 22.100 1.00 92.38 166 VAL A C 1
ATOM 1335 O O . VAL A 1 166 ? -2.219 -8.907 22.296 1.00 92.38 166 VAL A O 1
ATOM 1338 N N . ARG A 1 167 ? -0.117 -8.164 22.163 1.00 89.56 167 ARG A N 1
ATOM 1339 C CA . ARG A 1 167 ? 0.470 -9.453 22.563 1.00 89.56 167 ARG A CA 1
ATOM 1340 C C . ARG A 1 167 ? 0.286 -9.752 24.041 1.00 89.56 167 ARG A C 1
ATOM 1342 O O . ARG A 1 167 ? 0.107 -10.909 24.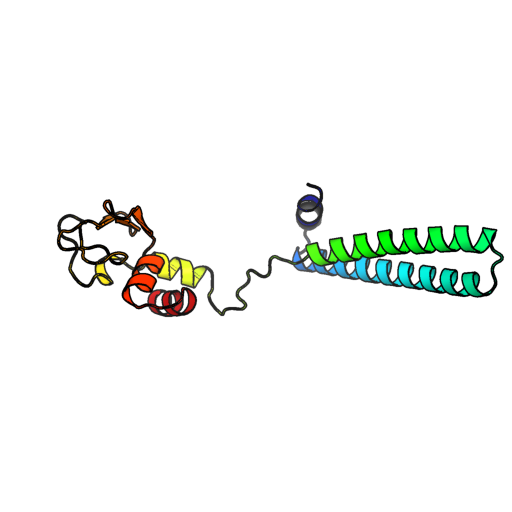383 1.00 89.56 167 ARG A O 1
ATOM 1349 N N . GLU A 1 168 ? 0.332 -8.733 24.886 1.00 89.25 168 GLU A N 1
ATOM 1350 C CA . GLU A 1 168 ? 0.119 -8.872 26.325 1.00 89.25 168 GLU A CA 1
ATOM 1351 C C . GLU A 1 168 ? -1.342 -9.211 26.653 1.00 89.25 168 GLU A C 1
ATOM 1353 O O . GLU A 1 168 ? -1.600 -10.093 27.463 1.00 89.25 168 GLU A O 1
ATOM 1358 N N . LEU A 1 169 ? -2.300 -8.555 25.989 1.00 89.31 169 LEU A N 1
ATOM 1359 C CA . LEU A 1 169 ? -3.733 -8.759 26.238 1.00 89.31 169 LEU A CA 1
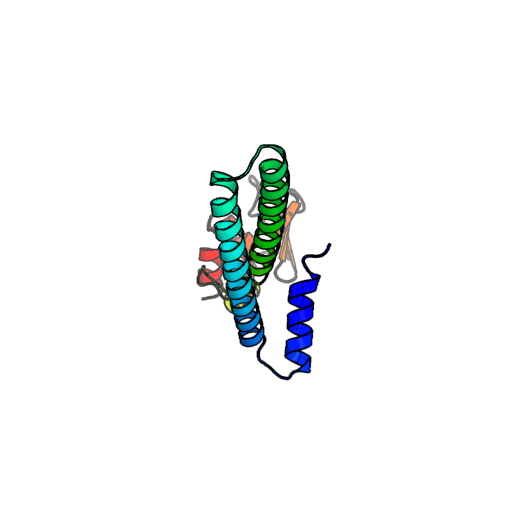ATOM 1360 C C . LEU A 1 169 ? -4.344 -9.914 25.426 1.00 89.31 169 LEU A C 1
ATOM 1362 O O . LEU A 1 169 ? -5.321 -10.527 25.852 1.00 89.31 169 LEU A O 1
ATOM 1366 N N . GLY A 1 170 ? -3.826 -10.152 24.219 1.00 77.25 170 GLY A N 1
ATOM 1367 C CA . GLY A 1 170 ? -4.365 -11.098 23.240 1.00 77.25 170 GLY A CA 1
ATOM 1368 C C . GLY A 1 170 ? -3.548 -12.382 23.065 1.00 77.25 170 GLY A C 1
ATOM 1369 O O . GLY A 1 170 ? -4.050 -13.319 22.442 1.00 77.25 170 GLY A O 1
ATOM 1370 N N . GLY A 1 171 ? -2.324 -12.456 23.601 1.00 62.00 171 GLY A N 1
ATOM 1371 C CA . GLY A 1 171 ? -1.556 -13.707 23.711 1.00 62.00 171 GLY A CA 1
ATOM 1372 C C . GLY A 1 171 ? -2.259 -14.687 24.635 1.00 62.00 171 GLY A C 1
ATOM 1373 O O . GLY A 1 171 ? -2.524 -15.823 24.192 1.00 62.00 171 GLY A O 1
#

Organism: NCBI:txid1872076

Secondary structure (DSSP, 8-state):
--HHHHHHHHHHHHHHTT--HHHHHHHHHHHHHHHHHHHHHHHHHHHHHHTT--HHHHHHHHHHHHHHHHHHHHHHHHHHH----S-S-TTS--HHHHHHHHHS-GGGG-SSPPBTTEE--SSSS---S--EEEETTEEEETTT--EEEHHHHHHHHH---HHHHHHHHH-

Sequence (171 aa):
MVTRYIYEQIKKDAESMCVELDWAIERRRTYLDNQIGHCKGKKKELFTYLANSNELEGELIIKGLNDWDKIIENYEIEKSLLKPNKNKNSNGITDEMIEKAKQYPIENLLPNPARRNMTNCVAHSPDKNPSMSIKNNYAYCFSCGFKGSVIDVAMKLNGTDFKSTVRELGG

Radius of gyration: 28.21 Å; chains: 1; bounding box: 41×37×81 Å